Protein AF-A0A6H2GJ73-F1 (afdb_monomer)

Radius of gyration: 16.51 Å; Cα contacts (8 Å, |Δi|>4): 19; chains: 1; bounding box: 35×22×43 Å

Foldseek 3Di:
DPPVVLVVVLVVLVVVLVVVLVVLCVVLVHDPPDPVSVVVSCVVPVVSVVVSVVVSVVSVVVSVVVSVVVVVVVPD

pLDDT: mean 85.88, std 4.7, range [66.0, 94.31]

Nearest PDB structures (foldseek):
  5jsn-assembly2_D  TM=4.247E-01  e=3.616E+00  unidentified
  3aai-assembly1_B  TM=3.765E-01  e=4.119E+00  Thermus thermophilus HB8

Secondary structure (DSSP, 8-state):
--HHHHHHHHHHHHHHHHHHHHHHHHHTT--TT-HHHHHHHHHH-HHHHHHHHHHHHHHHHHHHHHHHHHHHHHH-

Sequence (76 aa):
MKQPDFAKWYFYQLLKDYEGEQLYLNELGYVYGNEEKTNEIVKNNPGYVVKIFEEKMVNELKIRTRMMKILRKIYV

Solvent-accessible surface area (backbone atoms only — not comparable to full-atom values): 4371 Å² total; per-residue (Å²): 127,57,70,69,59,45,54,51,52,52,53,52,52,53,52,53,52,52,56,53,50,51,52,56,38,54,76,64,65,61,52,92,93,39,63,69,62,49,52,51,44,47,72,76,39,48,69,59,52,51,49,52,54,51,53,51,54,51,52,54,49,52,52,53,51,52,49,51,58,51,50,47,70,73,78,105

Mean predicted aligned error: 5.21 Å

Structure (mmCIF, N/CA/C/O backbone):
data_AF-A0A6H2GJ73-F1
#
_entry.id   AF-A0A6H2GJ73-F1
#
loop_
_atom_site.group_PDB
_atom_site.id
_atom_site.type_symbol
_atom_site.label_atom_id
_atom_site.label_alt_id
_atom_site.label_comp_id
_atom_site.label_asym_id
_atom_site.label_entity_id
_atom_sit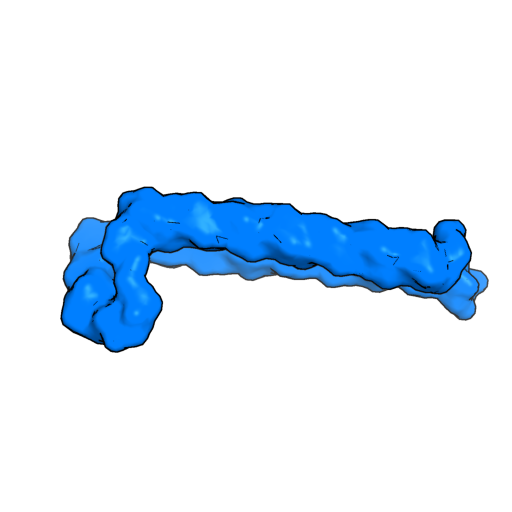e.label_seq_id
_atom_site.pdbx_PDB_ins_code
_atom_site.Cartn_x
_atom_site.Cartn_y
_atom_site.Cartn_z
_atom_site.occupancy
_atom_site.B_iso_or_equiv
_atom_site.auth_seq_id
_atom_site.auth_comp_id
_atom_site.auth_asym_id
_atom_site.auth_atom_id
_atom_site.pdbx_PDB_model_num
ATOM 1 N N . MET A 1 1 ? 15.044 0.627 -23.551 1.00 66.00 1 MET A N 1
ATOM 2 C CA . MET A 1 1 ? 15.207 1.623 -22.469 1.00 66.00 1 MET A CA 1
ATOM 3 C C . MET A 1 1 ? 16.581 1.383 -21.874 1.00 66.00 1 MET A C 1
ATOM 5 O O . MET A 1 1 ? 16.883 0.222 -21.619 1.00 66.00 1 MET A O 1
ATOM 9 N N . LYS A 1 2 ? 17.445 2.398 -21.751 1.00 74.31 2 LYS A N 1
ATOM 10 C CA . LYS A 1 2 ? 18.755 2.177 -21.118 1.00 74.31 2 LYS A CA 1
ATOM 11 C C . LYS A 1 2 ? 18.533 1.864 -19.630 1.00 74.31 2 LYS A C 1
ATOM 13 O O . LYS A 1 2 ? 17.531 2.295 -19.062 1.00 74.31 2 LYS A O 1
ATOM 18 N N . GLN A 1 3 ? 19.443 1.120 -19.000 1.00 75.06 3 GLN A N 1
ATOM 19 C CA . GLN A 1 3 ? 19.305 0.739 -17.583 1.00 75.06 3 GLN A CA 1
ATOM 20 C C . GLN A 1 3 ? 19.074 1.946 -16.637 1.00 75.06 3 GLN A C 1
ATOM 22 O O . GLN A 1 3 ? 18.195 1.842 -15.780 1.00 75.06 3 GLN A O 1
ATOM 27 N N . PRO A 1 4 ? 19.737 3.113 -16.815 1.00 82.25 4 PRO A N 1
ATOM 28 C CA . PRO A 1 4 ? 19.466 4.301 -15.996 1.00 82.25 4 PRO A CA 1
ATOM 29 C C . PRO A 1 4 ? 18.056 4.881 -16.184 1.00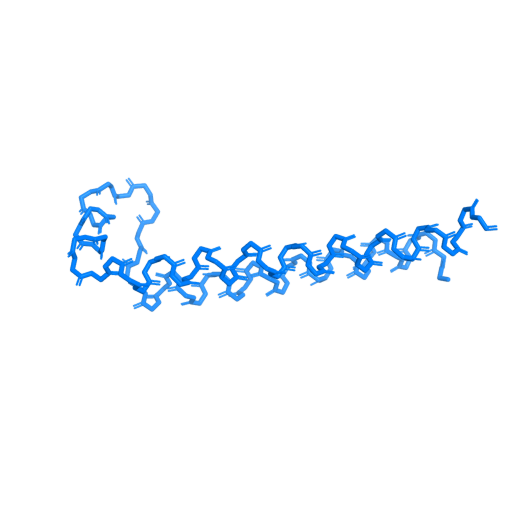 82.25 4 PRO A C 1
ATOM 31 O O . PRO A 1 4 ? 17.417 5.281 -15.213 1.00 82.25 4 PRO A O 1
ATOM 34 N N . ASP A 1 5 ? 17.536 4.879 -17.415 1.00 84.75 5 ASP A N 1
ATOM 35 C CA . ASP A 1 5 ? 16.178 5.359 -17.709 1.00 84.75 5 ASP A CA 1
ATOM 36 C C . ASP A 1 5 ? 15.124 4.458 -17.053 1.00 84.75 5 ASP A C 1
ATOM 38 O O . 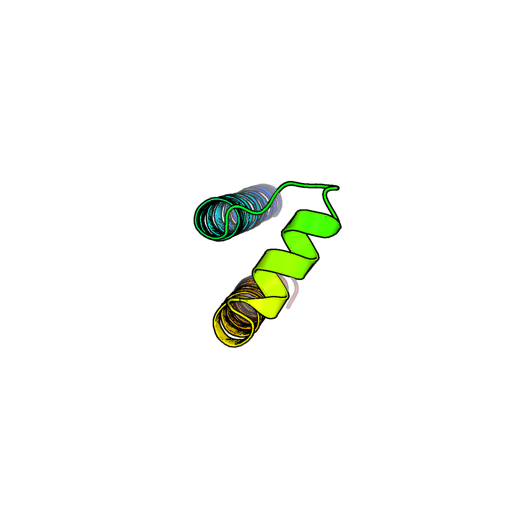ASP A 1 5 ? 14.098 4.932 -16.568 1.00 84.75 5 ASP A O 1
ATOM 42 N N . PHE A 1 6 ? 15.400 3.152 -17.003 1.00 81.75 6 PHE A N 1
ATOM 43 C CA . PHE A 1 6 ? 14.542 2.169 -16.353 1.00 81.75 6 PHE A CA 1
ATOM 44 C C . PHE A 1 6 ? 14.521 2.333 -14.833 1.00 81.75 6 PHE A C 1
ATOM 46 O O . PHE A 1 6 ? 13.439 2.378 -14.250 1.00 81.75 6 PHE A O 1
ATOM 53 N N . ALA A 1 7 ? 15.690 2.474 -14.202 1.00 81.81 7 ALA A N 1
ATOM 54 C CA . ALA A 1 7 ? 15.780 2.725 -12.765 1.00 81.81 7 ALA A CA 1
ATOM 55 C C . ALA A 1 7 ? 15.029 4.010 -12.383 1.00 81.81 7 ALA A C 1
ATOM 57 O O . ALA A 1 7 ? 14.243 4.010 -11.436 1.00 81.81 7 ALA A O 1
ATOM 58 N N . LYS A 1 8 ? 15.191 5.074 -13.180 1.00 87.12 8 LYS A N 1
ATOM 59 C CA . LYS A 1 8 ? 14.462 6.334 -13.009 1.00 87.12 8 LYS A CA 1
ATOM 60 C C . LYS A 1 8 ? 12.950 6.138 -13.138 1.00 87.12 8 LYS A C 1
ATOM 62 O O . LYS A 1 8 ? 12.211 6.561 -12.255 1.00 87.12 8 LYS A O 1
ATOM 67 N N . TRP A 1 9 ? 12.478 5.477 -14.198 1.00 87.31 9 TRP A N 1
ATOM 68 C CA . TRP A 1 9 ? 11.049 5.200 -14.390 1.00 87.31 9 TRP A CA 1
ATOM 69 C C . TRP A 1 9 ? 10.458 4.395 -13.228 1.00 87.31 9 TRP A C 1
ATOM 71 O O . TRP A 1 9 ? 9.410 4.763 -12.701 1.00 87.31 9 TRP A O 1
ATOM 81 N N . TYR A 1 10 ? 11.145 3.333 -12.806 1.00 83.81 10 TYR A N 1
ATOM 82 C CA . TYR A 1 10 ? 10.698 2.471 -11.716 1.00 83.81 10 TYR A CA 1
ATOM 83 C C . TYR A 1 10 ? 10.609 3.235 -10.393 1.00 83.81 10 TYR A C 1
ATOM 85 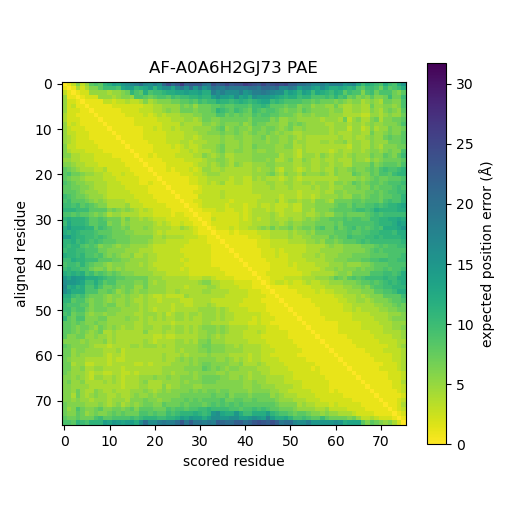O O . TYR A 1 10 ? 9.591 3.159 -9.709 1.00 83.81 10 TYR A O 1
ATOM 93 N N . PHE A 1 11 ? 11.626 4.041 -10.080 1.00 85.38 11 PHE A N 1
ATOM 94 C CA . PHE A 1 11 ? 11.633 4.885 -8.890 1.00 85.38 11 PHE A CA 1
ATOM 95 C C . PHE A 1 11 ? 10.451 5.867 -8.871 1.00 85.38 11 PHE A C 1
ATOM 97 O O . PHE A 1 11 ? 9.769 5.980 -7.856 1.00 85.38 11 PHE A O 1
ATOM 104 N N . TYR A 1 12 ? 10.123 6.497 -10.005 1.00 89.25 12 TYR A N 1
ATOM 105 C CA . TYR A 1 12 ? 8.937 7.359 -10.098 1.00 89.25 12 TYR A CA 1
ATOM 106 C C . TYR A 1 12 ? 7.616 6.610 -9.897 1.00 89.25 12 TYR A C 1
ATOM 108 O O . TYR A 1 12 ? 6.691 7.172 -9.318 1.00 89.25 12 TYR A O 1
ATOM 116 N N . GLN A 1 13 ? 7.492 5.368 -10.381 1.00 86.19 13 GLN A N 1
ATOM 117 C CA . GLN A 1 13 ? 6.274 4.584 -10.143 1.00 86.19 13 GLN A CA 1
ATOM 118 C C . GLN A 1 13 ? 6.116 4.228 -8.661 1.00 86.19 13 GLN A C 1
ATOM 120 O O . GLN A 1 13 ? 5.010 4.324 -8.145 1.00 86.19 13 GLN A O 1
ATOM 125 N N . LEU A 1 14 ? 7.211 3.886 -7.973 1.00 84.88 14 LEU A N 1
ATOM 126 C CA . LEU A 1 14 ? 7.181 3.631 -6.532 1.00 84.88 14 LEU A CA 1
ATOM 127 C C . LEU A 1 14 ? 6.743 4.867 -5.744 1.00 84.88 14 LEU A C 1
ATOM 129 O O . LEU A 1 14 ? 5.850 4.764 -4.912 1.00 84.88 14 LEU A O 1
ATOM 133 N N . LEU A 1 15 ? 7.337 6.033 -6.022 1.00 86.62 15 LEU A N 1
ATOM 134 C CA . LEU A 1 15 ? 6.968 7.280 -5.341 1.00 86.62 15 LEU A CA 1
ATOM 135 C C . LEU A 1 15 ? 5.486 7.614 -5.523 1.00 86.62 15 LEU A C 1
ATOM 137 O O . LEU A 1 15 ? 4.812 7.949 -4.556 1.00 86.62 15 LEU A O 1
ATOM 141 N N . LYS A 1 16 ? 4.971 7.460 -6.745 1.00 85.50 16 LYS A N 1
ATOM 142 C CA . LYS A 1 16 ? 3.560 7.710 -7.043 1.00 85.50 16 LYS A CA 1
ATOM 143 C C . LYS A 1 16 ? 2.620 6.782 -6.265 1.00 85.50 16 LYS A C 1
ATOM 145 O O . LYS A 1 16 ? 1.575 7.230 -5.801 1.00 85.50 16 LYS A O 1
ATOM 150 N N . ASP A 1 17 ? 2.975 5.507 -6.122 1.00 84.31 17 ASP A N 1
ATOM 151 C CA . ASP A 1 17 ? 2.187 4.562 -5.326 1.00 84.31 17 ASP A CA 1
ATOM 152 C C . ASP A 1 17 ? 2.217 4.926 -3.831 1.00 84.31 17 ASP A C 1
ATOM 154 O O . ASP A 1 17 ? 1.168 4.902 -3.190 1.00 84.31 17 ASP A O 1
ATOM 158 N N . TYR A 1 18 ? 3.372 5.347 -3.295 1.00 83.62 18 TYR A N 1
ATOM 159 C CA . TYR A 1 18 ? 3.483 5.831 -1.912 1.00 83.62 18 TYR A CA 1
ATOM 160 C C . TYR A 1 18 ? 2.666 7.103 -1.653 1.00 83.62 18 TYR A C 1
ATOM 162 O O . TYR A 1 18 ? 2.033 7.215 -0.606 1.00 83.62 18 TYR A O 1
ATOM 170 N N . GLU A 1 19 ? 2.655 8.058 -2.586 1.00 85.88 19 GLU A N 1
ATOM 171 C CA . GLU A 1 19 ? 1.807 9.255 -2.493 1.00 85.88 19 GLU A CA 1
ATOM 172 C C . GLU A 1 19 ? 0.320 8.875 -2.451 1.00 85.88 19 GLU A C 1
ATOM 174 O O . GLU A 1 19 ? -0.432 9.402 -1.632 1.00 85.88 19 GLU A O 1
ATOM 179 N N . GLY A 1 20 ? -0.094 7.913 -3.283 1.00 83.25 20 GLY A N 1
ATOM 180 C CA . GLY A 1 20 ? -1.443 7.350 -3.245 1.00 83.25 20 GLY A CA 1
ATOM 181 C C . GLY A 1 20 ? -1.766 6.699 -1.899 1.00 83.25 20 GLY A C 1
ATOM 182 O O . GLY A 1 20 ? -2.792 7.003 -1.302 1.00 83.25 20 GLY A O 1
ATOM 183 N N . GLU A 1 21 ? -0.869 5.855 -1.384 1.00 81.75 21 GLU A N 1
ATOM 184 C CA . GLU A 1 21 ? -1.013 5.207 -0.073 1.00 81.75 21 GLU A CA 1
ATOM 185 C C . GLU A 1 21 ? -1.163 6.229 1.062 1.00 81.75 21 GLU A C 1
ATOM 187 O O . GLU A 1 21 ? -2.044 6.086 1.910 1.00 81.75 21 GLU A O 1
ATOM 192 N N . GLN A 1 22 ? -0.367 7.302 1.050 1.00 84.25 22 GLN A N 1
ATOM 193 C CA . GLN A 1 22 ? -0.483 8.362 2.050 1.00 84.25 22 GLN A CA 1
ATOM 194 C C . GLN A 1 22 ? -1.834 9.078 2.006 1.00 84.25 22 GLN A C 1
ATOM 196 O O . GLN A 1 22 ? -2.372 9.395 3.065 1.00 84.25 22 GLN A O 1
ATOM 201 N N . LEU A 1 23 ? -2.406 9.313 0.821 1.00 86.06 23 LEU A N 1
ATOM 202 C CA . LEU A 1 23 ? -3.741 9.910 0.709 1.00 86.06 23 LEU A CA 1
ATOM 203 C C . LEU A 1 23 ? -4.794 9.044 1.414 1.00 86.06 23 LEU A C 1
ATOM 205 O O . LEU A 1 23 ? -5.549 9.564 2.234 1.00 86.06 23 LEU A O 1
ATOM 209 N N . TYR A 1 24 ? -4.785 7.729 1.183 1.00 81.69 24 TYR A N 1
ATOM 210 C CA . TYR A 1 24 ? -5.732 6.809 1.825 1.00 81.69 24 TYR A CA 1
ATOM 211 C C . TYR A 1 24 ? -5.563 6.748 3.347 1.00 81.69 24 TYR A C 1
ATOM 213 O O . TYR A 1 24 ? -6.547 6.750 4.088 1.00 81.69 24 TYR A O 1
ATOM 221 N N . LEU A 1 25 ? -4.319 6.717 3.833 1.00 84.44 25 LEU A N 1
ATOM 222 C CA . LEU A 1 25 ? -4.035 6.724 5.270 1.00 84.44 25 LEU A CA 1
ATOM 223 C C . LEU A 1 25 ? -4.494 8.030 5.933 1.00 84.44 25 LEU A C 1
ATOM 225 O O . LEU A 1 25 ? -5.034 8.001 7.040 1.00 84.44 25 LEU A O 1
ATOM 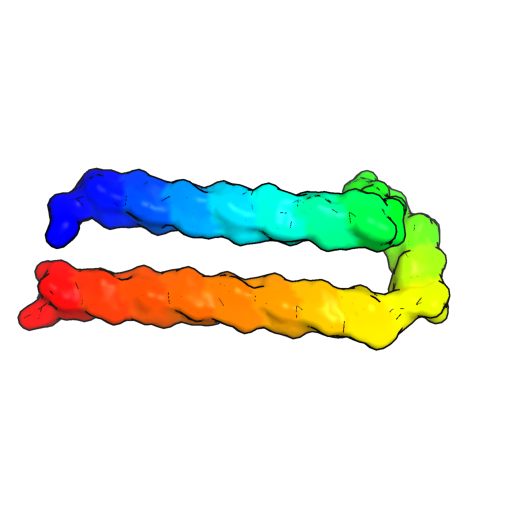229 N N . ASN A 1 26 ? -4.345 9.163 5.246 1.00 87.12 26 ASN A N 1
ATOM 230 C CA . ASN A 1 26 ? -4.826 10.454 5.730 1.00 87.12 26 ASN A CA 1
ATOM 231 C C . ASN A 1 26 ? -6.360 10.509 5.790 1.00 87.12 26 ASN A C 1
ATOM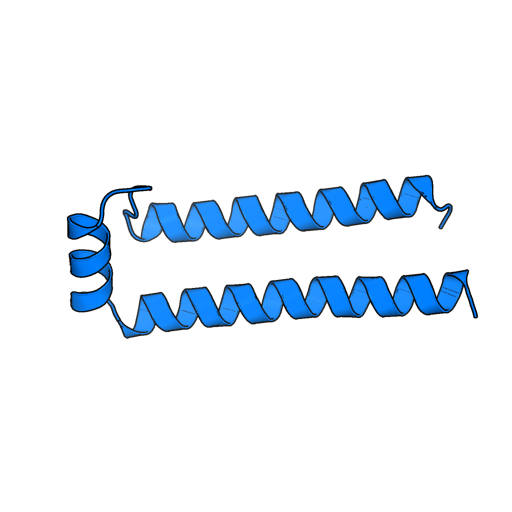 233 O O . ASN A 1 26 ? -6.904 10.978 6.787 1.00 87.12 26 ASN A O 1
ATOM 237 N N . GLU A 1 27 ? -7.063 9.994 4.775 1.00 85.81 27 GLU A N 1
ATOM 238 C CA . GLU A 1 27 ? -8.533 9.889 4.778 1.00 85.81 27 GLU A CA 1
ATOM 239 C C . GLU A 1 27 ? -9.054 8.999 5.913 1.00 85.81 27 GLU A C 1
ATOM 241 O O . GLU A 1 27 ? -10.091 9.283 6.511 1.00 85.81 27 GLU A O 1
ATOM 246 N N . LEU A 1 28 ? -8.310 7.944 6.246 1.00 85.25 28 LEU A N 1
ATOM 247 C CA . LEU A 1 28 ? -8.584 7.075 7.387 1.00 85.25 28 LEU A CA 1
ATOM 248 C C . LEU A 1 28 ? -8.339 7.736 8.750 1.00 85.25 28 LEU A C 1
ATOM 250 O O . LEU A 1 28 ? -8.710 7.164 9.773 1.00 85.25 28 LEU A O 1
ATOM 254 N N . GLY A 1 29 ? -7.678 8.896 8.792 1.00 87.69 29 GLY A N 1
ATOM 255 C CA . GLY A 1 29 ? -7.200 9.496 10.035 1.00 87.69 29 GLY A CA 1
ATOM 256 C C . GLY A 1 29 ? -6.099 8.676 10.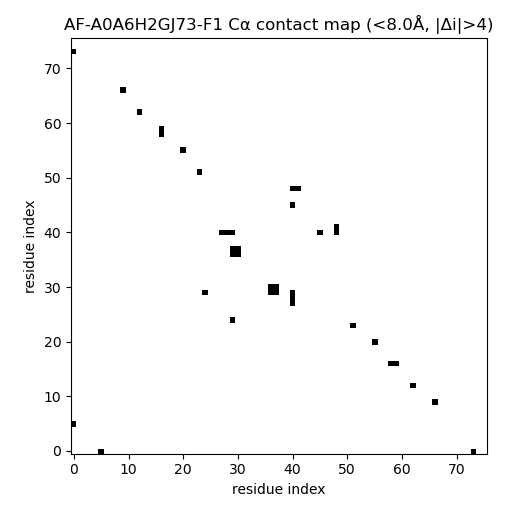718 1.00 87.69 29 GLY A C 1
ATOM 257 O O . GLY A 1 29 ? -5.900 8.812 11.931 1.00 87.69 29 GLY A O 1
ATOM 258 N N . TYR A 1 30 ? -5.396 7.818 9.965 1.00 87.50 30 TYR A N 1
ATOM 259 C CA . TYR A 1 30 ? -4.305 6.999 10.482 1.00 87.50 30 TYR A CA 1
ATOM 260 C C . TYR A 1 30 ? -3.180 7.886 11.019 1.00 87.50 30 TYR A C 1
ATOM 262 O O . TYR A 1 30 ? -2.763 8.855 10.386 1.00 87.50 30 TYR A O 1
ATOM 270 N N . VAL A 1 31 ? -2.663 7.534 12.195 1.00 88.31 31 VAL A N 1
ATOM 271 C CA . VAL A 1 31 ? -1.513 8.206 12.800 1.00 88.31 31 VAL A CA 1
ATOM 272 C C . VAL A 1 31 ? -0.424 7.174 13.014 1.00 88.31 31 VAL A C 1
ATOM 274 O O . VAL A 1 31 ? -0.597 6.220 13.775 1.00 88.31 31 VAL A O 1
ATOM 277 N N . TYR A 1 32 ? 0.705 7.382 12.341 1.00 85.56 32 TYR A N 1
ATOM 278 C CA . TYR A 1 32 ? 1.849 6.488 12.426 1.00 85.56 32 TYR A CA 1
ATOM 279 C C . TYR A 1 32 ? 2.291 6.290 13.882 1.00 85.56 32 TYR A C 1
ATOM 281 O O . TYR A 1 32 ? 2.493 7.256 14.616 1.00 85.56 32 TYR A O 1
ATOM 289 N N . GLY A 1 33 ? 2.430 5.028 14.292 1.00 87.06 33 GLY A N 1
ATOM 290 C CA . GLY A 1 33 ? 2.850 4.657 15.646 1.00 87.06 33 GLY A CA 1
ATOM 291 C C . GLY A 1 33 ? 1.782 4.811 16.736 1.00 87.06 33 GLY A C 1
ATOM 292 O O . GLY A 1 33 ? 2.101 4.614 17.904 1.00 87.06 33 GLY A O 1
ATOM 293 N N . ASN A 1 34 ? 0.530 5.142 16.394 1.00 93.50 34 ASN A N 1
ATOM 294 C CA . ASN A 1 34 ? -0.569 5.205 17.358 1.00 93.50 34 ASN A CA 1
ATOM 295 C C . ASN A 1 34 ? -1.467 3.961 17.244 1.00 93.50 34 ASN A C 1
ATOM 297 O O . ASN A 1 34 ? -2.346 3.872 16.381 1.00 93.50 34 ASN A O 1
ATOM 301 N N . GLU A 1 35 ? -1.228 2.990 18.123 1.00 92.31 35 GLU A N 1
ATOM 302 C CA . GLU A 1 35 ? -1.958 1.721 18.146 1.00 92.31 35 GLU A CA 1
ATOM 303 C C . GLU A 1 35 ? -3.439 1.901 18.508 1.00 92.31 35 GLU A C 1
ATOM 305 O O . GLU A 1 35 ? -4.301 1.285 17.885 1.00 92.31 35 GLU A O 1
ATOM 310 N N . GLU A 1 36 ? -3.756 2.795 19.448 1.00 94.31 36 GLU A N 1
ATOM 311 C CA . GLU A 1 36 ? -5.134 3.063 19.878 1.00 94.31 36 GLU A CA 1
ATOM 312 C C . GLU A 1 36 ? -5.994 3.568 18.713 1.00 94.31 36 GLU A C 1
ATOM 314 O O . GLU A 1 36 ? -7.037 2.983 18.415 1.00 94.31 36 GLU A O 1
ATOM 319 N N . LYS A 1 37 ? -5.504 4.573 17.974 1.00 89.38 37 LYS A N 1
ATOM 320 C CA . LYS A 1 37 ? -6.170 5.060 16.756 1.00 89.38 37 LYS A CA 1
ATOM 321 C C . LYS A 1 37 ? -6.273 3.987 15.682 1.00 89.38 37 LYS A C 1
ATOM 323 O O . LYS A 1 37 ? -7.285 3.901 14.995 1.00 89.38 37 LYS A O 1
ATOM 328 N N . THR A 1 38 ? -5.238 3.165 15.524 1.00 89.06 38 THR A N 1
ATOM 329 C CA . THR A 1 38 ? -5.260 2.067 14.549 1.00 89.06 38 THR A CA 1
ATOM 330 C C . THR A 1 38 ? -6.382 1.081 14.880 1.00 89.06 38 THR A C 1
ATOM 332 O O . THR A 1 38 ? -7.178 0.736 14.009 1.00 89.06 38 THR A O 1
ATOM 335 N N . ASN A 1 39 ? -6.501 0.686 16.148 1.00 91.81 39 ASN A N 1
ATOM 336 C CA . ASN A 1 39 ? -7.545 -0.221 16.615 1.00 91.81 39 ASN A CA 1
ATOM 337 C C . ASN A 1 39 ? -8.945 0.388 16.470 1.00 91.81 39 ASN A C 1
ATOM 339 O O . ASN A 1 39 ? -9.876 -0.312 16.071 1.00 91.81 39 ASN A O 1
ATOM 343 N N . GLU A 1 40 ? -9.098 1.687 16.735 1.00 93.56 40 GLU A N 1
ATOM 344 C CA . GLU A 1 40 ? -10.351 2.413 16.514 1.00 93.56 40 GLU A CA 1
ATOM 345 C C . GLU A 1 40 ? -10.767 2.389 15.035 1.00 93.56 40 GLU A C 1
ATOM 347 O O . GLU A 1 40 ? -11.898 2.018 14.715 1.00 93.56 40 GLU A O 1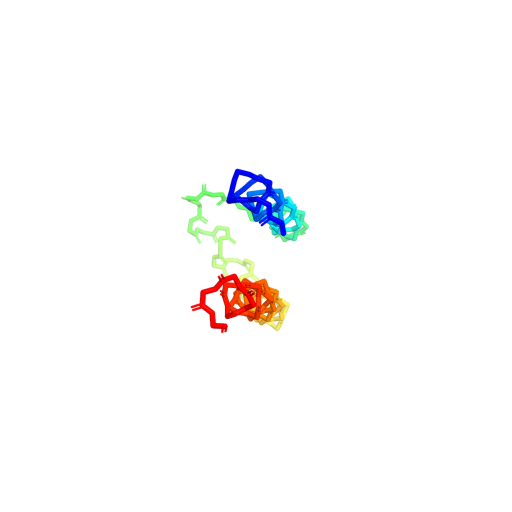
ATOM 352 N N . ILE A 1 41 ? -9.845 2.715 14.124 1.00 90.62 41 ILE A N 1
ATOM 353 C CA . ILE A 1 41 ? -10.086 2.706 12.675 1.00 90.62 41 ILE A CA 1
ATOM 354 C C . ILE A 1 41 ? -10.508 1.312 12.202 1.00 90.62 41 ILE A C 1
ATOM 356 O O . ILE A 1 41 ? -11.501 1.178 11.484 1.00 90.62 41 ILE A O 1
ATOM 360 N N . VAL A 1 42 ? -9.785 0.270 12.624 1.00 90.94 42 VAL A N 1
ATOM 361 C CA . VAL A 1 42 ? -10.079 -1.123 12.254 1.00 90.94 42 VAL A CA 1
ATOM 362 C C . VAL A 1 42 ? -11.441 -1.558 12.784 1.00 90.94 42 VAL A C 1
ATOM 364 O O . VAL A 1 42 ? -12.196 -2.209 12.066 1.00 90.94 42 VAL A O 1
ATOM 367 N N . LYS A 1 43 ? -11.782 -1.185 14.020 1.00 94.12 43 LYS A N 1
ATOM 368 C CA . LYS A 1 43 ? -13.065 -1.536 14.635 1.00 94.12 43 LYS A CA 1
ATOM 369 C C . LYS A 1 43 ? -14.241 -0.836 13.955 1.00 94.12 43 LYS A C 1
ATOM 371 O O . LYS A 1 43 ? -15.278 -1.463 13.753 1.00 94.12 43 LYS A O 1
ATOM 376 N N . ASN A 1 44 ? -14.082 0.440 13.609 1.00 93.00 44 ASN A N 1
ATOM 377 C CA . ASN A 1 44 ? -15.157 1.250 13.043 1.00 93.00 44 ASN A CA 1
ATOM 378 C C . ASN A 1 44 ? -15.343 1.005 11.538 1.00 93.00 44 ASN A C 1
ATOM 380 O O . ASN A 1 44 ? -16.473 1.031 11.059 1.00 93.00 44 ASN A O 1
ATOM 384 N N . ASN A 1 45 ? -14.261 0.732 10.800 1.00 88.69 45 ASN A N 1
ATOM 385 C CA . ASN A 1 45 ? -14.271 0.630 9.337 1.00 88.69 45 ASN A CA 1
ATOM 386 C C . ASN A 1 45 ? -13.512 -0.607 8.796 1.00 88.69 45 ASN A C 1
ATOM 388 O O . ASN A 1 45 ? -12.684 -0.468 7.889 1.00 88.69 45 ASN A O 1
ATOM 392 N N . PRO A 1 46 ? -13.791 -1.835 9.275 1.00 89.44 46 PRO A N 1
ATOM 393 C CA . PRO A 1 46 ? -12.990 -3.018 8.940 1.00 89.44 46 PRO A CA 1
ATOM 394 C C . PRO A 1 46 ? -12.979 -3.331 7.438 1.00 89.44 46 PRO A C 1
ATOM 396 O O . PRO A 1 46 ? -11.933 -3.640 6.872 1.00 89.44 46 PRO A O 1
ATOM 399 N N . GLY A 1 47 ? -14.125 -3.196 6.761 1.00 89.56 47 GLY A N 1
ATOM 400 C CA . GLY A 1 47 ? -14.222 -3.446 5.318 1.00 89.56 47 GLY A CA 1
ATOM 401 C C . GLY A 1 47 ? -13.442 -2.433 4.478 1.00 89.56 47 GLY A C 1
ATOM 402 O O . GLY A 1 47 ? -12.859 -2.791 3.458 1.00 89.56 47 GLY A O 1
ATOM 403 N N . TYR A 1 48 ? -13.385 -1.176 4.923 1.00 85.06 48 TYR A N 1
ATOM 404 C CA . TYR A 1 48 ? -12.628 -0.136 4.231 1.00 85.06 48 TYR A CA 1
ATOM 405 C C . TYR A 1 48 ? -11.118 -0.339 4.400 1.00 85.06 48 TYR A C 1
ATOM 407 O O . TYR A 1 48 ? -10.374 -0.225 3.429 1.00 85.06 48 TYR A O 1
ATOM 415 N N . VAL A 1 49 ? -10.678 -0.749 5.596 1.00 85.62 49 VAL A N 1
ATOM 416 C CA . VAL A 1 49 ? -9.282 -1.135 5.847 1.00 85.62 49 VAL A CA 1
ATOM 417 C C . VAL A 1 49 ? -8.862 -2.294 4.940 1.00 85.62 49 VAL A C 1
ATOM 419 O O . VAL A 1 49 ? -7.836 -2.200 4.270 1.00 85.62 49 VAL A O 1
ATOM 422 N N . VAL A 1 50 ? -9.669 -3.359 4.859 1.00 88.62 50 VAL A N 1
ATOM 423 C CA . VAL A 1 50 ? -9.390 -4.503 3.971 1.00 88.62 50 VAL A CA 1
ATOM 424 C C . VAL A 1 50 ? -9.281 -4.053 2.514 1.00 88.62 50 VAL A C 1
ATOM 426 O O . VAL A 1 50 ? -8.300 -4.383 1.851 1.00 88.62 50 VAL A O 1
ATOM 429 N N . LYS A 1 51 ? -10.228 -3.238 2.038 1.00 86.88 51 LYS A N 1
ATOM 430 C CA . LYS A 1 51 ? -10.225 -2.713 0.667 1.00 86.88 51 LYS A CA 1
ATOM 431 C C . LYS A 1 51 ? -8.934 -1.955 0.336 1.00 86.88 51 LYS A C 1
ATOM 433 O O . LYS A 1 51 ? -8.362 -2.167 -0.730 1.00 86.88 51 LYS A O 1
ATOM 438 N N . ILE A 1 52 ? -8.444 -1.112 1.246 1.00 83.00 52 ILE A N 1
ATOM 439 C CA . ILE A 1 52 ? -7.193 -0.361 1.049 1.00 83.00 52 ILE A CA 1
ATOM 440 C C . ILE A 1 52 ? -5.993 -1.308 0.937 1.00 83.00 52 ILE A C 1
ATOM 442 O O . ILE A 1 52 ? -5.156 -1.148 0.046 1.00 83.00 52 ILE A O 1
ATOM 446 N N . PHE A 1 53 ? -5.913 -2.323 1.801 1.00 83.31 53 PHE A N 1
ATOM 447 C CA . PHE A 1 53 ? -4.839 -3.314 1.724 1.00 83.31 53 PHE A CA 1
ATOM 448 C C . PHE A 1 53 ? -4.884 -4.118 0.419 1.00 83.31 53 PHE A C 1
ATOM 450 O O . PHE A 1 53 ? -3.840 -4.335 -0.201 1.00 83.31 53 PHE A O 1
ATOM 457 N N . GLU A 1 54 ? -6.073 -4.517 -0.032 1.00 88.38 54 GLU A N 1
ATOM 458 C CA . GLU A 1 54 ? -6.254 -5.202 -1.314 1.00 88.38 54 GLU A CA 1
ATOM 459 C C . GLU A 1 54 ? -5.817 -4.320 -2.493 1.00 88.38 54 GLU A C 1
ATOM 461 O O . GLU A 1 54 ? -5.044 -4.766 -3.347 1.00 88.38 54 GLU A O 1
ATOM 466 N N . GLU A 1 55 ? -6.240 -3.054 -2.525 1.00 84.19 55 GLU A N 1
ATOM 467 C CA . GLU A 1 55 ? -5.848 -2.093 -3.562 1.00 84.19 55 GLU A CA 1
ATOM 468 C C . GLU A 1 55 ? -4.326 -1.886 -3.598 1.00 84.19 55 GLU A C 1
ATOM 470 O O . GLU A 1 55 ? -3.720 -1.938 -4.676 1.00 84.19 55 GLU A O 1
ATOM 475 N N . LYS A 1 56 ? -3.686 -1.750 -2.429 1.00 82.62 56 LYS A N 1
ATOM 476 C CA . LYS A 1 56 ? -2.225 -1.658 -2.303 1.00 82.62 56 LYS A CA 1
ATOM 477 C C . LYS A 1 56 ? -1.531 -2.890 -2.881 1.00 82.62 56 LYS A C 1
ATOM 479 O O . LYS A 1 56 ? -0.632 -2.756 -3.715 1.00 82.62 56 LYS A O 1
ATOM 484 N N . MET A 1 57 ? -1.948 -4.090 -2.472 1.00 86.50 57 MET A N 1
ATOM 485 C CA . MET A 1 57 ? -1.360 -5.343 -2.960 1.00 86.50 57 MET A CA 1
ATOM 486 C C . MET A 1 57 ? -1.481 -5.473 -4.482 1.00 86.50 57 MET A C 1
ATOM 488 O O . MET A 1 57 ? -0.530 -5.873 -5.161 1.00 86.50 57 MET A O 1
ATOM 492 N N . VAL A 1 58 ? -2.638 -5.106 -5.036 1.00 86.94 58 VAL A N 1
ATOM 493 C CA . VAL A 1 58 ? -2.889 -5.145 -6.479 1.00 86.94 58 VAL A CA 1
ATOM 494 C C . VAL A 1 58 ? -2.000 -4.149 -7.232 1.00 86.94 58 VAL A C 1
ATOM 496 O O . VAL A 1 58 ? -1.470 -4.492 -8.294 1.00 86.94 58 VAL A O 1
ATOM 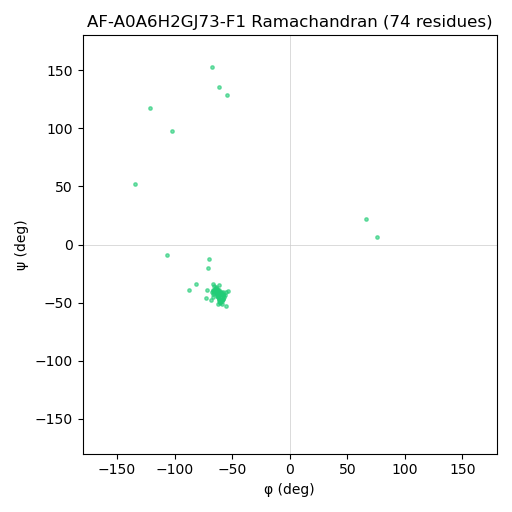499 N N . ASN A 1 59 ? -1.813 -2.933 -6.717 1.00 83.62 59 ASN A N 1
ATOM 500 C CA . ASN A 1 59 ? -0.964 -1.919 -7.350 1.00 83.62 59 ASN A CA 1
ATOM 501 C C . ASN A 1 59 ? 0.513 -2.333 -7.351 1.00 83.62 59 ASN A C 1
ATOM 503 O O . ASN A 1 59 ? 1.150 -2.350 -8.412 1.00 83.62 59 ASN A O 1
ATOM 507 N N . GLU A 1 60 ? 1.012 -2.829 -6.219 1.00 86.19 60 GLU A N 1
ATOM 508 C CA . GLU A 1 60 ? 2.377 -3.343 -6.099 1.00 86.19 60 GLU A CA 1
ATOM 509 C C . GLU A 1 60 ? 2.630 -4.513 -7.068 1.00 86.19 60 GLU A C 1
ATOM 511 O O . GLU A 1 60 ? 3.641 -4.551 -7.782 1.00 86.19 60 GLU A O 1
ATOM 516 N N . LEU A 1 61 ? 1.672 -5.442 -7.179 1.00 89.81 61 LEU A N 1
ATOM 517 C CA . LEU A 1 61 ? 1.750 -6.557 -8.122 1.00 89.81 61 LEU A CA 1
ATOM 518 C C . LEU A 1 61 ? 1.775 -6.078 -9.583 1.00 89.81 61 LEU A C 1
ATOM 520 O O . LEU A 1 61 ? 2.542 -6.609 -10.397 1.00 89.81 61 LEU A O 1
ATOM 524 N N . LYS A 1 62 ? 0.974 -5.063 -9.936 1.00 88.00 62 LYS A N 1
ATOM 525 C CA . LYS A 1 62 ? 0.958 -4.472 -11.286 1.00 88.00 62 LYS A CA 1
ATOM 526 C C . LYS A 1 62 ? 2.311 -3.856 -11.637 1.00 88.00 62 LYS A C 1
ATOM 528 O O . LYS A 1 62 ? 2.808 -4.102 -12.743 1.00 88.00 62 LYS A O 1
ATOM 533 N N . ILE A 1 63 ? 2.919 -3.097 -10.724 1.00 86.38 63 ILE A N 1
ATOM 534 C CA . ILE A 1 63 ? 4.247 -2.503 -10.935 1.00 86.38 63 ILE A CA 1
ATOM 535 C C . ILE A 1 63 ? 5.296 -3.599 -11.123 1.00 86.38 63 ILE A C 1
ATOM 537 O O . ILE A 1 63 ? 5.998 -3.600 -12.138 1.00 86.38 63 ILE A O 1
ATOM 541 N N . ARG A 1 64 ? 5.362 -4.579 -10.213 1.00 87.31 64 ARG A N 1
ATOM 542 C CA . ARG A 1 64 ? 6.318 -5.699 -10.300 1.00 87.31 64 ARG A CA 1
ATOM 543 C C . ARG A 1 64 ? 6.161 -6.496 -11.592 1.00 87.31 64 ARG A C 1
ATOM 545 O O . ARG A 1 64 ? 7.147 -6.825 -12.248 1.00 87.31 64 ARG A O 1
ATOM 552 N N . THR A 1 65 ? 4.928 -6.749 -12.021 1.00 90.31 65 THR A N 1
ATOM 553 C CA . THR A 1 65 ? 4.651 -7.454 -13.282 1.00 90.31 65 THR A CA 1
ATOM 554 C C . THR A 1 65 ? 5.158 -6.671 -14.491 1.00 90.31 65 THR A C 1
ATOM 556 O O . THR A 1 65 ? 5.764 -7.241 -15.401 1.00 90.31 65 THR A O 1
ATOM 559 N N . ARG A 1 66 ? 4.934 -5.352 -14.525 1.00 87.50 66 ARG A N 1
ATOM 560 C CA . ARG A 1 66 ? 5.463 -4.487 -15.592 1.00 87.50 66 ARG A CA 1
ATOM 561 C C . ARG A 1 66 ? 6.990 -4.466 -15.584 1.00 87.50 66 ARG A C 1
ATOM 563 O O . ARG A 1 66 ? 7.588 -4.584 -16.652 1.00 87.50 66 ARG A O 1
ATOM 570 N N . MET A 1 67 ? 7.599 -4.392 -14.401 1.00 86.12 67 MET A N 1
ATOM 571 C CA . MET A 1 67 ? 9.046 -4.476 -14.212 1.00 86.12 67 MET A CA 1
ATOM 572 C C . MET A 1 67 ? 9.601 -5.760 -14.837 1.00 86.12 67 MET A C 1
ATOM 574 O O . MET A 1 67 ? 10.463 -5.694 -15.710 1.00 86.12 67 MET A O 1
ATOM 578 N N . MET A 1 68 ? 9.030 -6.916 -14.489 1.00 88.94 68 MET A N 1
ATOM 579 C CA . MET A 1 68 ? 9.440 -8.212 -15.037 1.00 88.94 68 MET A CA 1
ATOM 580 C C . MET A 1 68 ? 9.301 -8.282 -16.562 1.00 88.94 68 MET A C 1
ATOM 582 O O . MET A 1 68 ? 10.194 -8.786 -17.241 1.00 88.94 68 MET A O 1
ATOM 586 N N . LYS A 1 69 ? 8.222 -7.730 -17.134 1.00 88.81 69 LYS A N 1
ATOM 587 C CA . LYS A 1 69 ? 8.045 -7.665 -18.597 1.00 88.81 69 LYS A CA 1
ATOM 588 C C . LYS A 1 69 ? 9.128 -6.831 -19.281 1.00 88.81 69 LYS A C 1
ATOM 590 O O . LYS A 1 69 ? 9.558 -7.192 -20.372 1.00 88.81 69 LYS A O 1
ATOM 595 N N . ILE A 1 70 ? 9.547 -5.719 -18.679 1.00 84.06 70 ILE A N 1
ATOM 596 C CA . ILE A 1 70 ? 10.600 -4.859 -19.235 1.00 84.06 70 ILE A CA 1
ATOM 597 C C . ILE A 1 70 ? 11.965 -5.533 -19.100 1.00 84.06 70 ILE A C 1
ATOM 599 O O . ILE A 1 70 ? 12.693 -5.589 -20.086 1.00 84.06 70 ILE A O 1
ATOM 603 N N . LEU A 1 71 ? 12.282 -6.091 -17.928 1.00 83.62 71 LEU A N 1
ATOM 604 C CA . LEU A 1 71 ? 13.527 -6.830 -17.703 1.00 83.62 71 LEU A CA 1
ATOM 605 C C . LEU A 1 71 ? 13.659 -7.984 -18.699 1.00 83.62 71 LEU A C 1
ATOM 607 O O . LEU A 1 71 ? 14.688 -8.104 -19.355 1.00 83.62 71 LEU A O 1
ATOM 611 N N . ARG A 1 72 ? 12.589 -8.759 -18.911 1.00 85.81 72 ARG A N 1
ATOM 612 C CA . ARG A 1 72 ? 12.579 -9.816 -19.927 1.00 85.81 72 ARG A CA 1
ATOM 613 C C . ARG A 1 72 ? 12.931 -9.288 -21.319 1.00 85.81 72 ARG A C 1
ATOM 615 O O . ARG A 1 72 ? 13.697 -9.938 -21.995 1.00 85.81 72 ARG A O 1
ATOM 622 N N . LYS A 1 73 ? 12.435 -8.116 -21.732 1.00 84.75 73 LYS A N 1
ATOM 623 C CA . LYS A 1 73 ? 12.780 -7.509 -23.037 1.00 84.75 73 LYS A CA 1
ATOM 624 C C . LYS A 1 73 ? 14.215 -6.979 -23.129 1.00 84.75 73 LYS A C 1
ATOM 626 O O . LYS A 1 73 ? 14.671 -6.678 -24.224 1.00 84.75 73 LYS A O 1
ATOM 631 N N . ILE A 1 74 ? 14.863 -6.719 -21.994 1.00 82.62 74 ILE A N 1
ATOM 632 C CA . ILE A 1 74 ? 16.236 -6.198 -21.947 1.00 82.62 74 ILE A CA 1
ATOM 633 C C . ILE A 1 74 ? 17.244 -7.349 -21.967 1.00 82.62 74 ILE A C 1
ATOM 635 O O . ILE A 1 74 ? 18.296 -7.213 -22.584 1.00 82.62 74 ILE A O 1
ATOM 639 N N . TYR A 1 75 ? 16.935 -8.443 -21.269 1.00 78.94 75 TYR A N 1
ATOM 640 C CA . TYR A 1 75 ? 17.871 -9.540 -21.014 1.00 78.94 75 TYR A CA 1
ATOM 641 C C . TYR A 1 75 ? 17.592 -10.824 -21.817 1.00 78.94 75 TYR A C 1
ATOM 643 O O . TYR A 1 75 ? 18.420 -11.730 -21.769 1.00 78.94 75 TYR A O 1
ATOM 651 N N . VAL A 1 76 ? 16.456 -10.921 -22.520 1.00 70.94 76 VAL A N 1
ATOM 652 C CA . VAL A 1 76 ? 16.060 -12.051 -23.389 1.00 70.94 76 VAL A CA 1
ATOM 653 C C . VAL A 1 76 ? 15.742 -11.523 -24.778 1.00 70.94 76 VAL A C 1
ATOM 655 O O . VAL A 1 76 ? 16.193 -12.162 -25.749 1.00 70.94 76 VAL A O 1
#